Protein AF-A0A2N3B8F0-F1 (afdb_monomer_lite)

Secondary structure (DSSP, 8-state):
-PPPPS--------EEEEETTEEEEEPPTTS-------HHHHHHHHHHHHHHHHHHTTSSSSHHHHHHHHTS-HHHHHHHHGGGGS-HHHHHHH-

pLDDT: mean 88.74, std 11.88, range [53.38, 98.62]

Sequence (95 aa):
MKPAPETITLHVPFRVAKRGGRKEVQLPDGAPVQRRADNTLVKALGRAFRWKRMLESGEFNTINELAEHEGIAPSYMTRVLRLTLLAPDIVEAIL

Structure (mmCIF, N/CA/C/O backbone):
data_AF-A0A2N3B8F0-F1
#
_entry.id   AF-A0A2N3B8F0-F1
#
loop_
_atom_site.group_PDB
_atom_site.id
_atom_site.type_symbol
_atom_site.label_atom_id
_atom_site.label_alt_id
_atom_site.label_comp_id
_atom_site.label_asym_id
_atom_site.label_entity_id
_atom_site.label_seq_id
_atom_site.pdbx_PDB_ins_code
_atom_site.Cartn_x
_atom_site.Cartn_y
_atom_site.Cartn_z
_atom_site.occupancy
_atom_site.B_iso_or_equiv
_atom_site.auth_seq_id
_atom_site.auth_comp_id
_atom_site.auth_asym_id
_atom_site.auth_atom_id
_atom_site.pdbx_PDB_model_num
ATOM 1 N N . MET A 1 1 ? 42.808 -28.146 -40.302 1.00 53.38 1 MET A N 1
ATOM 2 C CA . MET A 1 1 ? 41.774 -27.444 -39.510 1.00 53.38 1 MET A CA 1
ATOM 3 C C . MET A 1 1 ? 42.504 -26.606 -38.469 1.00 53.38 1 MET A C 1
ATOM 5 O O . MET A 1 1 ? 43.247 -27.191 -37.694 1.00 53.38 1 MET A O 1
ATOM 9 N N . LYS A 1 2 ? 42.430 -25.267 -38.512 1.00 56.66 2 LYS A N 1
ATOM 10 C CA . LYS A 1 2 ? 43.047 -24.432 -37.463 1.00 56.66 2 LYS A CA 1
ATOM 11 C C . LYS A 1 2 ? 42.214 -24.576 -36.178 1.00 56.66 2 LYS A C 1
ATOM 13 O O . LYS A 1 2 ? 40.989 -24.528 -36.298 1.00 56.66 2 LYS A O 1
ATOM 18 N N . PRO A 1 3 ? 42.831 -24.785 -35.001 1.00 71.69 3 PRO A N 1
ATOM 19 C CA . PRO A 1 3 ? 42.087 -24.863 -33.750 1.00 71.69 3 PRO A CA 1
ATOM 20 C C . PRO A 1 3 ? 41.374 -23.531 -33.499 1.00 71.69 3 PRO A C 1
ATOM 22 O O . PRO A 1 3 ? 41.905 -22.465 -33.824 1.00 71.69 3 PRO A O 1
ATOM 25 N N . ALA A 1 4 ? 40.151 -23.601 -32.971 1.00 75.19 4 ALA A N 1
ATOM 26 C CA . ALA A 1 4 ? 39.438 -22.410 -32.533 1.00 75.19 4 ALA A CA 1
ATOM 27 C C . ALA A 1 4 ? 40.272 -21.700 -31.449 1.00 75.19 4 ALA A C 1
ATOM 29 O O . ALA A 1 4 ? 40.921 -22.381 -30.652 1.00 75.19 4 ALA A O 1
ATOM 30 N N . PRO A 1 5 ? 40.305 -20.358 -31.431 1.00 78.69 5 PRO A N 1
ATOM 31 C CA . PRO A 1 5 ? 41.083 -19.626 -30.440 1.00 78.69 5 PRO A CA 1
ATOM 32 C C . PRO A 1 5 ? 40.615 -19.979 -29.022 1.00 78.69 5 PRO A C 1
ATOM 34 O O . PRO A 1 5 ? 39.416 -20.032 -28.758 1.00 78.69 5 PRO A O 1
ATOM 37 N N . GLU A 1 6 ? 41.566 -20.177 -28.105 1.00 86.75 6 GLU A N 1
ATOM 38 C CA . GLU A 1 6 ? 41.300 -20.461 -26.683 1.00 86.75 6 GLU A CA 1
ATOM 39 C C . GLU A 1 6 ? 40.615 -19.292 -25.955 1.00 86.75 6 GLU A C 1
ATOM 41 O O . GLU A 1 6 ? 40.109 -19.454 -24.847 1.00 86.75 6 GLU A O 1
ATOM 46 N N . THR A 1 7 ? 40.591 -18.093 -26.544 1.00 88.50 7 THR A N 1
ATOM 47 C CA . THR A 1 7 ? 39.983 -16.904 -25.937 1.00 88.50 7 THR A CA 1
ATOM 48 C C . THR A 1 7 ? 39.245 -16.068 -26.975 1.00 88.50 7 THR A C 1
ATOM 50 O O . THR A 1 7 ? 39.772 -15.767 -28.045 1.00 88.50 7 THR A O 1
ATOM 53 N N . ILE A 1 8 ? 38.023 -15.661 -26.626 1.00 87.94 8 ILE A N 1
ATOM 54 C CA . ILE A 1 8 ? 37.193 -14.738 -27.401 1.00 87.94 8 ILE A CA 1
ATOM 55 C C . ILE A 1 8 ? 37.069 -13.436 -26.605 1.00 87.94 8 ILE A C 1
ATOM 57 O O . ILE A 1 8 ? 36.538 -13.434 -25.496 1.00 87.94 8 ILE A O 1
ATOM 61 N N . THR A 1 9 ? 37.532 -12.325 -27.180 1.00 89.12 9 THR A N 1
ATOM 62 C CA . THR A 1 9 ? 37.388 -10.983 -26.595 1.00 89.12 9 THR A CA 1
ATOM 63 C C . THR A 1 9 ? 36.210 -10.266 -27.244 1.00 89.12 9 THR A C 1
ATOM 65 O O . THR A 1 9 ? 36.206 -10.046 -28.454 1.00 89.12 9 THR A O 1
ATOM 68 N N . LEU A 1 10 ? 35.216 -9.879 -26.442 1.00 85.56 10 LEU A N 1
ATOM 69 C CA . LEU A 1 10 ? 34.037 -9.137 -26.891 1.00 85.56 10 LEU A CA 1
ATOM 70 C C . LEU A 1 10 ? 34.123 -7.683 -26.426 1.00 85.56 10 LEU A C 1
ATOM 72 O O . LEU A 1 10 ? 34.294 -7.414 -25.239 1.00 85.56 10 LEU A O 1
ATOM 76 N N . HIS A 1 11 ? 33.962 -6.744 -27.357 1.00 82.94 11 HIS A N 1
ATOM 77 C CA . HIS A 1 11 ? 33.865 -5.321 -27.045 1.00 82.94 11 HIS A CA 1
ATOM 78 C C . HIS A 1 11 ? 32.386 -4.927 -26.988 1.00 82.94 11 HIS A C 1
ATOM 80 O O . HIS A 1 11 ? 31.713 -4.881 -28.015 1.00 82.94 11 HIS A O 1
ATOM 86 N N . VAL A 1 12 ? 31.870 -4.668 -25.785 1.00 78.75 12 VAL A N 1
ATOM 87 C CA . VAL A 1 12 ? 30.465 -4.287 -25.581 1.00 78.75 12 VAL A CA 1
ATOM 88 C C . VAL A 1 12 ? 30.408 -2.815 -25.171 1.00 78.75 12 VAL A C 1
ATOM 90 O O . VAL A 1 12 ? 30.939 -2.473 -24.113 1.00 78.75 12 VAL A O 1
ATOM 93 N N . PRO A 1 13 ? 29.789 -1.924 -25.967 1.00 78.50 13 PRO A N 1
ATOM 94 C CA . PRO A 1 13 ? 29.584 -0.546 -25.545 1.00 78.50 13 PRO A CA 1
ATOM 95 C C . PRO A 1 13 ? 28.568 -0.519 -24.398 1.00 78.50 13 PRO A C 1
ATOM 97 O O . PRO A 1 13 ? 27.464 -1.039 -24.524 1.00 78.50 13 PRO A O 1
ATOM 100 N N . PHE A 1 14 ? 28.927 0.082 -23.267 1.00 76.69 14 PHE A N 1
ATOM 101 C CA . PHE A 1 14 ? 28.011 0.279 -22.144 1.00 76.69 14 PHE A CA 1
ATOM 102 C C . PHE A 1 14 ? 28.203 1.664 -21.536 1.00 76.69 14 PHE A C 1
ATOM 104 O O . PHE A 1 14 ? 29.268 2.273 -21.658 1.00 76.69 14 PHE A O 1
ATOM 111 N N . ARG A 1 15 ? 27.173 2.164 -20.848 1.00 79.31 15 ARG A N 1
ATOM 112 C CA . ARG A 1 15 ? 27.235 3.445 -20.134 1.00 79.31 15 ARG A CA 1
ATOM 113 C C . ARG A 1 15 ? 26.997 3.224 -18.650 1.00 79.31 15 ARG A C 1
ATOM 115 O O . ARG A 1 15 ? 26.069 2.521 -18.272 1.00 79.31 15 ARG A O 1
ATOM 122 N N . VAL A 1 16 ? 27.808 3.838 -17.791 1.00 78.12 16 VAL A N 1
ATOM 123 C CA . VAL A 1 16 ? 27.549 3.843 -16.343 1.00 78.12 16 VAL A CA 1
ATOM 124 C C . VAL A 1 16 ? 26.737 5.084 -15.994 1.00 78.12 16 VAL A C 1
ATOM 126 O O . VAL A 1 16 ? 27.221 6.205 -16.131 1.00 78.12 16 VAL A O 1
ATOM 129 N N . ALA A 1 17 ? 25.514 4.884 -15.520 1.00 79.00 17 ALA A N 1
ATOM 130 C CA . ALA A 1 17 ? 24.665 5.928 -14.967 1.00 79.00 17 ALA A CA 1
ATOM 131 C C . ALA A 1 17 ? 24.637 5.858 -13.434 1.00 79.00 17 ALA A C 1
ATOM 133 O O . ALA A 1 17 ? 24.995 4.845 -12.828 1.00 79.00 17 ALA A O 1
ATOM 134 N N . LYS A 1 18 ? 24.214 6.949 -12.788 1.00 75.25 18 LYS A N 1
ATOM 135 C CA . LYS A 1 18 ? 23.974 6.990 -11.341 1.00 75.25 18 LYS A CA 1
ATOM 136 C C . LYS A 1 18 ? 22.510 7.315 -11.061 1.00 75.25 18 LYS A C 1
ATOM 138 O O . LYS A 1 18 ? 22.028 8.354 -11.498 1.00 75.25 18 LYS A O 1
ATOM 143 N N . ARG A 1 19 ? 21.836 6.479 -10.265 1.00 71.75 19 ARG A N 1
ATOM 144 C CA . ARG A 1 19 ? 20.497 6.751 -9.714 1.00 71.75 19 ARG A CA 1
ATOM 145 C C . ARG A 1 19 ? 20.565 6.679 -8.191 1.00 71.75 19 ARG A C 1
ATOM 147 O O . ARG A 1 19 ? 20.803 5.611 -7.636 1.00 71.75 19 ARG A O 1
ATOM 154 N N . GLY A 1 20 ? 20.420 7.822 -7.516 1.00 70.38 20 GLY A N 1
ATOM 155 C CA . GLY A 1 20 ? 20.436 7.896 -6.045 1.00 70.38 20 GLY A CA 1
ATOM 156 C C . GLY A 1 20 ? 21.699 7.308 -5.396 1.00 70.38 20 GLY A C 1
ATOM 157 O O . GLY A 1 20 ? 21.604 6.591 -4.410 1.00 70.38 20 GLY A O 1
ATOM 158 N N . GLY A 1 21 ? 22.876 7.526 -5.993 1.00 78.69 21 GLY A N 1
ATOM 159 C CA . GLY A 1 21 ? 24.154 6.983 -5.505 1.00 78.69 21 GLY A CA 1
ATOM 160 C C . GLY A 1 21 ? 24.495 5.568 -5.994 1.00 78.69 21 GLY A C 1
ATOM 161 O O . GLY A 1 21 ? 25.665 5.186 -5.973 1.00 78.69 21 GLY A O 1
ATOM 162 N N . ARG A 1 22 ? 23.526 4.812 -6.527 1.00 74.50 22 ARG A N 1
ATOM 163 C CA . ARG A 1 22 ? 23.767 3.492 -7.126 1.00 74.50 22 ARG A CA 1
ATOM 164 C C . ARG A 1 22 ? 24.348 3.642 -8.532 1.00 74.50 22 ARG A C 1
ATOM 166 O O . ARG A 1 22 ? 23.771 4.351 -9.356 1.00 74.50 22 ARG A O 1
ATOM 173 N N . LYS A 1 23 ? 25.472 2.969 -8.809 1.00 82.50 23 LYS A N 1
ATOM 174 C CA . LYS A 1 23 ? 26.020 2.822 -10.168 1.00 82.50 23 LYS A CA 1
ATOM 175 C C . LYS A 1 23 ? 25.197 1.778 -10.921 1.00 82.50 23 LYS A C 1
ATOM 177 O O . LYS A 1 23 ? 25.011 0.669 -10.425 1.00 82.50 23 LYS A O 1
ATOM 182 N N . GLU A 1 24 ? 24.715 2.136 -12.097 1.00 79.94 24 GLU A N 1
ATOM 183 C CA . GLU A 1 24 ? 23.888 1.288 -12.949 1.00 79.94 24 GLU A CA 1
ATOM 184 C C . GLU A 1 24 ? 24.511 1.210 -14.342 1.00 79.94 24 GLU A C 1
ATOM 186 O O . GLU A 1 24 ? 24.911 2.228 -14.902 1.00 79.94 24 GLU A O 1
ATOM 191 N N . VAL A 1 25 ? 24.622 -0.000 -14.891 1.00 81.56 25 VAL A N 1
ATOM 192 C CA . VAL A 1 25 ? 25.060 -0.213 -16.274 1.00 81.56 25 VAL A CA 1
ATOM 193 C C . VAL A 1 25 ? 23.834 -0.101 -17.174 1.00 81.56 25 VAL A C 1
ATOM 195 O O . VAL A 1 25 ? 22.897 -0.886 -17.043 1.00 81.56 25 VAL A O 1
ATOM 198 N N . GLN A 1 26 ? 23.835 0.888 -18.061 1.00 76.88 26 GLN A N 1
ATOM 199 C CA . GLN A 1 26 ? 22.850 1.035 -19.124 1.00 76.88 26 GLN A CA 1
ATOM 200 C C . GLN A 1 26 ? 23.289 0.209 -20.331 1.00 76.88 26 GLN A C 1
ATOM 202 O O . GLN A 1 26 ? 24.450 0.271 -20.752 1.00 76.88 26 GLN A O 1
ATOM 207 N N . LEU A 1 27 ? 22.345 -0.571 -20.854 1.00 71.69 27 LEU A N 1
ATOM 208 C CA . LEU A 1 27 ? 22.528 -1.368 -22.059 1.00 71.69 27 LEU A CA 1
ATOM 209 C C . LEU A 1 27 ? 22.541 -0.463 -23.312 1.00 71.69 27 LEU A C 1
ATOM 211 O O . LEU A 1 27 ? 22.045 0.663 -23.240 1.00 71.69 27 LEU A O 1
ATOM 215 N N . PRO A 1 28 ? 23.097 -0.940 -24.444 1.00 76.88 28 PRO A N 1
ATOM 216 C CA . PRO A 1 28 ? 23.041 -0.230 -25.721 1.00 76.88 28 PRO A CA 1
ATOM 217 C C . PRO A 1 28 ? 21.604 0.034 -26.191 1.00 76.88 28 PRO A C 1
ATOM 219 O O . PRO A 1 28 ? 20.680 -0.706 -25.838 1.00 76.88 28 PRO A O 1
ATOM 222 N N . ASP A 1 29 ? 21.433 1.043 -27.046 1.00 70.44 29 ASP A N 1
ATOM 223 C CA . ASP A 1 29 ? 20.147 1.353 -27.678 1.00 70.44 29 ASP A CA 1
ATOM 224 C C . ASP A 1 29 ? 19.596 0.130 -28.435 1.00 70.44 29 ASP A C 1
ATOM 226 O O . ASP A 1 29 ? 20.311 -0.533 -29.187 1.00 70.44 29 ASP A O 1
ATOM 230 N N . GLY A 1 30 ? 18.317 -0.194 -28.213 1.00 71.12 30 GLY A N 1
ATOM 231 C CA . GLY A 1 30 ? 17.649 -1.358 -28.811 1.00 71.12 30 GLY A CA 1
ATOM 232 C C . GLY A 1 30 ? 17.779 -2.665 -28.020 1.00 71.12 30 GLY A C 1
ATOM 233 O O . GLY A 1 30 ? 17.129 -3.650 -28.372 1.00 71.12 30 GLY A O 1
ATOM 234 N N . ALA A 1 31 ? 18.550 -2.691 -26.927 1.00 69.75 31 ALA A N 1
ATOM 235 C CA . ALA A 1 31 ? 18.504 -3.815 -25.999 1.00 69.75 31 ALA A CA 1
ATOM 236 C C . ALA A 1 31 ? 17.110 -3.918 -25.347 1.00 69.75 31 ALA A C 1
ATOM 238 O O . ALA A 1 31 ? 16.511 -2.887 -25.019 1.00 69.75 31 ALA A O 1
ATOM 239 N N . PRO A 1 32 ? 16.581 -5.136 -25.122 1.00 68.25 32 PRO A N 1
ATOM 240 C CA . PRO A 1 32 ? 15.289 -5.299 -24.475 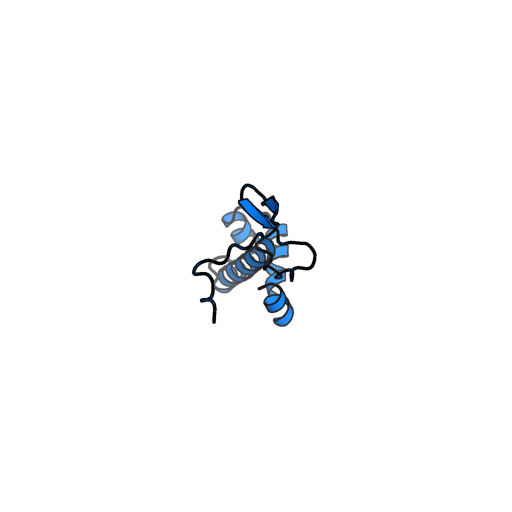1.00 68.25 32 PRO A CA 1
ATOM 241 C C . PRO A 1 32 ? 15.340 -4.656 -23.088 1.00 68.25 32 PRO A C 1
ATOM 243 O O . PRO A 1 32 ? 16.103 -5.072 -22.212 1.00 68.25 32 PRO A O 1
ATOM 246 N N . VAL A 1 33 ? 14.521 -3.622 -22.889 1.00 66.06 33 VAL A N 1
ATOM 247 C CA . VAL A 1 33 ? 14.320 -3.026 -21.571 1.00 66.06 33 VAL A CA 1
ATOM 248 C C . VAL A 1 33 ? 13.625 -4.082 -20.726 1.00 66.06 33 VAL A C 1
ATOM 250 O O . VAL A 1 33 ? 12.421 -4.300 -20.849 1.00 66.06 33 VAL A O 1
ATOM 253 N N . GLN A 1 34 ? 14.381 -4.759 -19.863 1.00 63.62 34 GLN A N 1
ATOM 254 C CA . GLN A 1 34 ? 13.775 -5.507 -18.772 1.00 63.62 34 GLN A CA 1
ATOM 255 C C . GLN A 1 34 ? 12.951 -4.506 -17.966 1.00 63.62 34 GLN A C 1
ATOM 257 O O . GLN A 1 34 ? 13.510 -3.581 -17.370 1.00 63.62 34 GLN A O 1
ATOM 262 N N . ARG A 1 35 ? 11.622 -4.664 -17.982 1.00 63.41 35 ARG A N 1
ATOM 263 C CA . ARG A 1 35 ? 10.720 -3.948 -17.079 1.00 63.41 35 ARG A CA 1
ATOM 264 C C . ARG A 1 35 ? 11.108 -4.352 -15.664 1.00 63.41 35 ARG A C 1
ATOM 266 O O . ARG A 1 35 ? 10.699 -5.392 -15.168 1.00 63.41 35 ARG A O 1
ATOM 273 N N . ARG A 1 36 ? 11.995 -3.577 -15.048 1.00 72.00 36 ARG A N 1
ATOM 274 C CA . ARG A 1 36 ? 12.324 -3.739 -13.637 1.00 72.00 36 ARG A CA 1
ATOM 275 C C . ARG A 1 36 ? 11.130 -3.222 -12.855 1.00 72.00 36 ARG A C 1
ATOM 277 O O . ARG A 1 36 ? 10.711 -2.090 -13.099 1.00 72.00 36 ARG A O 1
ATOM 284 N N . ALA A 1 37 ? 10.621 -4.036 -11.934 1.00 80.31 37 ALA A N 1
ATOM 285 C CA . ALA A 1 37 ? 9.586 -3.617 -11.004 1.00 80.31 37 ALA A CA 1
ATOM 286 C C . ALA A 1 37 ? 9.982 -2.279 -10.359 1.00 80.31 37 ALA A C 1
ATOM 288 O O . ALA A 1 37 ? 11.131 -2.084 -9.932 1.00 80.31 37 ALA A O 1
ATOM 289 N N . ASP A 1 38 ? 9.050 -1.326 -10.319 1.00 88.94 38 ASP A N 1
ATOM 290 C CA . ASP A 1 38 ? 9.305 -0.063 -9.639 1.00 88.94 38 ASP A CA 1
ATOM 291 C C . ASP A 1 38 ? 9.325 -0.333 -8.135 1.00 88.94 38 ASP A C 1
ATOM 293 O O . ASP A 1 38 ? 8.288 -0.482 -7.491 1.00 88.94 38 ASP A O 1
ATOM 297 N N . ASN A 1 39 ? 10.527 -0.374 -7.559 1.00 90.44 39 ASN A N 1
ATOM 298 C CA . ASN A 1 39 ? 10.735 -0.607 -6.130 1.00 90.44 39 ASN A CA 1
ATOM 299 C C . ASN A 1 39 ? 9.898 0.319 -5.230 1.00 90.44 39 ASN A C 1
ATOM 301 O O . ASN A 1 39 ? 9.624 -0.032 -4.084 1.00 90.44 39 ASN A O 1
ATOM 305 N N . THR A 1 40 ? 9.523 1.505 -5.708 1.00 94.00 40 THR A N 1
ATOM 306 C CA . THR A 1 40 ? 8.651 2.435 -4.984 1.00 94.00 40 THR A CA 1
ATOM 307 C C . THR A 1 40 ? 7.231 1.889 -4.908 1.00 94.00 40 THR A C 1
ATOM 309 O O . THR A 1 40 ? 6.651 1.863 -3.822 1.00 94.00 40 THR A O 1
ATOM 312 N N . LEU A 1 41 ? 6.696 1.405 -6.033 1.00 95.50 41 LEU A N 1
ATOM 313 C CA . LEU A 1 41 ? 5.370 0.792 -6.105 1.00 95.50 41 LEU A CA 1
ATOM 314 C C . LEU A 1 41 ? 5.325 -0.526 -5.330 1.00 95.50 41 LEU A C 1
ATOM 316 O O 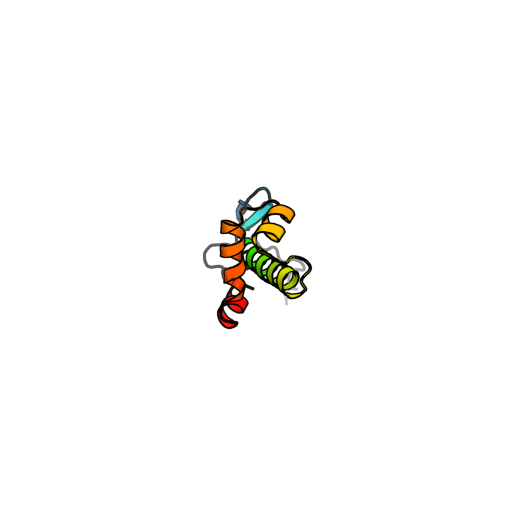. LEU A 1 41 ? 4.421 -0.716 -4.520 1.00 95.50 41 LEU A O 1
ATOM 320 N N . VAL A 1 42 ? 6.345 -1.376 -5.478 1.00 96.44 42 VAL A N 1
ATOM 321 C CA . VAL A 1 42 ? 6.453 -2.638 -4.727 1.00 96.44 42 VAL A CA 1
ATOM 322 C C . VAL A 1 42 ? 6.444 -2.377 -3.216 1.00 96.44 42 VAL A C 1
ATOM 324 O O . VAL A 1 42 ? 5.699 -3.011 -2.468 1.00 96.44 42 VAL A O 1
ATOM 327 N N . LYS A 1 43 ? 7.215 -1.390 -2.741 1.00 97.50 43 LYS A N 1
ATOM 328 C CA . LYS A 1 43 ? 7.221 -1.010 -1.318 1.00 97.50 43 LYS A CA 1
ATOM 329 C C . LYS A 1 43 ? 5.889 -0.417 -0.864 1.00 97.50 43 LYS A C 1
ATOM 331 O O . LYS A 1 43 ? 5.479 -0.672 0.266 1.00 97.50 43 LYS A O 1
ATOM 336 N N . ALA A 1 44 ? 5.226 0.377 -1.705 1.00 98.06 44 ALA A N 1
ATOM 337 C CA . ALA A 1 44 ? 3.920 0.946 -1.386 1.00 98.06 44 ALA A CA 1
ATOM 338 C C . ALA A 1 44 ? 2.851 -0.148 -1.239 1.00 98.06 44 ALA A C 1
ATOM 340 O O . ALA A 1 44 ? 2.110 -0.123 -0.258 1.00 98.06 44 ALA A O 1
ATOM 341 N N . LEU A 1 45 ? 2.834 -1.144 -2.135 1.00 98.31 45 LEU A N 1
ATOM 342 C CA . LEU A 1 45 ? 1.975 -2.326 -2.015 1.00 98.31 45 LEU A CA 1
ATOM 343 C C . LEU A 1 45 ? 2.265 -3.095 -0.726 1.00 98.31 45 LEU A C 1
ATOM 345 O O .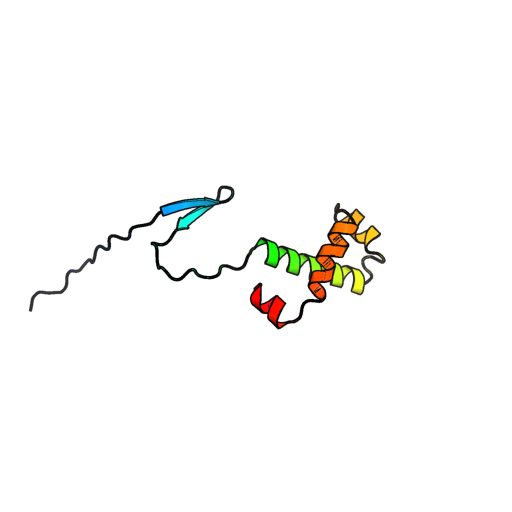 LEU A 1 45 ? 1.352 -3.350 0.058 1.00 98.31 45 LEU A O 1
ATOM 349 N N . GLY A 1 46 ? 3.540 -3.394 -0.459 1.00 98.31 46 GLY A N 1
ATOM 350 C CA . GLY A 1 46 ? 3.942 -4.088 0.765 1.00 98.31 46 GLY A CA 1
ATOM 351 C C . GLY A 1 46 ? 3.482 -3.365 2.036 1.00 98.31 46 GLY A C 1
ATOM 352 O O . GLY A 1 46 ? 2.962 -3.997 2.955 1.00 98.31 46 GLY A O 1
ATOM 353 N N . ARG A 1 47 ? 3.599 -2.029 2.077 1.00 98.31 47 ARG A N 1
ATOM 354 C CA . ARG A 1 47 ? 3.082 -1.208 3.186 1.00 98.31 47 ARG A CA 1
ATOM 355 C C . ARG A 1 47 ? 1.563 -1.277 3.298 1.00 98.31 47 ARG A C 1
ATOM 357 O O . ARG A 1 47 ? 1.063 -1.486 4.396 1.00 98.31 47 ARG A O 1
ATOM 364 N N . ALA A 1 48 ? 0.846 -1.143 2.184 1.00 98.50 48 ALA A N 1
ATOM 365 C CA . ALA A 1 48 ? -0.613 -1.173 2.161 1.00 98.50 48 ALA A CA 1
ATOM 366 C C . ALA A 1 48 ? -1.164 -2.476 2.763 1.00 98.50 48 ALA A C 1
ATOM 368 O O . ALA A 1 48 ? -1.997 -2.431 3.667 1.00 98.50 48 ALA A O 1
ATOM 369 N N . PHE A 1 49 ? -0.647 -3.630 2.327 1.00 98.50 49 PHE A N 1
ATOM 370 C CA . PHE A 1 49 ? -1.071 -4.931 2.853 1.00 98.50 49 PHE A CA 1
ATOM 371 C C . PHE A 1 49 ? -0.620 -5.168 4.300 1.00 98.50 49 PHE A C 1
ATOM 373 O O . PHE A 1 49 ? -1.383 -5.731 5.084 1.00 98.50 49 PHE A O 1
ATOM 380 N N . ARG A 1 50 ? 0.576 -4.699 4.692 1.00 98.38 50 ARG A N 1
ATOM 381 C CA . ARG A 1 50 ? 1.029 -4.756 6.094 1.00 98.38 50 ARG A CA 1
ATOM 382 C C . ARG A 1 50 ? 0.087 -3.976 7.011 1.00 98.38 50 ARG A C 1
ATOM 384 O O . ARG A 1 50 ? -0.375 -4.534 8.000 1.00 98.38 50 ARG A O 1
ATOM 391 N N . TRP A 1 51 ? -0.211 -2.722 6.678 1.00 98.62 51 TRP A N 1
ATOM 392 C CA . TRP A 1 51 ? -1.086 -1.867 7.481 1.00 98.62 51 TRP A CA 1
ATOM 393 C C . TRP A 1 51 ? -2.524 -2.382 7.514 1.00 98.62 51 TRP A C 1
ATOM 395 O O . TRP A 1 51 ? -3.124 -2.408 8.582 1.00 98.62 51 TRP A O 1
ATOM 405 N N . LYS A 1 52 ? -3.053 -2.876 6.384 1.00 98.38 52 LYS A N 1
ATOM 406 C CA . LYS A 1 52 ? -4.357 -3.552 6.353 1.00 98.38 52 LYS A CA 1
ATOM 407 C C . LYS A 1 52 ? -4.403 -4.705 7.356 1.00 98.38 52 LYS A C 1
ATOM 409 O O . LYS A 1 52 ? -5.332 -4.765 8.148 1.00 98.38 52 LYS A O 1
ATOM 414 N N . ARG A 1 53 ? -3.373 -5.559 7.388 1.00 98.44 53 ARG A N 1
ATOM 415 C CA . ARG A 1 53 ? -3.303 -6.676 8.341 1.00 98.44 53 ARG A CA 1
ATOM 416 C C . ARG A 1 53 ? -3.263 -6.213 9.801 1.00 98.44 53 ARG A C 1
ATOM 418 O O . ARG A 1 53 ? -3.901 -6.850 10.622 1.00 98.44 53 ARG A O 1
ATOM 425 N N . MET A 1 54 ? -2.538 -5.136 10.112 1.00 98.25 54 MET A N 1
ATOM 426 C CA . MET A 1 54 ? -2.458 -4.570 11.472 1.00 98.25 54 MET A CA 1
ATOM 427 C C . MET A 1 54 ? -3.803 -3.992 11.945 1.00 98.25 54 MET A C 1
ATOM 429 O O . MET A 1 54 ? -4.143 -4.086 13.121 1.00 98.25 54 MET A O 1
ATOM 433 N N . LEU A 1 55 ? -4.587 -3.421 11.024 1.00 98.25 55 LEU A N 1
ATOM 434 C CA . LEU A 1 55 ? -5.953 -2.969 11.305 1.00 98.25 55 LEU A CA 1
ATOM 435 C C . LEU A 1 55 ? -6.915 -4.159 11.454 1.00 98.25 55 LEU A C 1
ATOM 437 O O . LEU A 1 55 ? -7.715 -4.198 12.380 1.00 98.25 55 LEU A O 1
ATOM 441 N N . GLU A 1 56 ? -6.826 -5.155 10.567 1.00 97.88 56 GLU A N 1
ATOM 442 C CA . GLU A 1 56 ? -7.683 -6.351 10.595 1.00 97.88 56 GLU A CA 1
ATOM 443 C C . GLU A 1 56 ? -7.414 -7.255 11.805 1.00 97.88 56 GLU A C 1
ATOM 445 O O . GLU A 1 56 ? -8.331 -7.918 12.284 1.00 97.88 56 GLU A O 1
ATOM 450 N N . SER A 1 57 ? -6.180 -7.282 12.317 1.00 98.06 57 SER A N 1
ATOM 451 C CA . SER A 1 57 ? -5.840 -8.007 13.544 1.00 98.06 57 SER A CA 1
ATOM 452 C C . SER A 1 57 ? -6.313 -7.303 14.815 1.00 98.06 57 SER A C 1
ATOM 454 O O . SER A 1 57 ? -6.234 -7.901 15.886 1.00 98.06 57 SER A O 1
ATOM 456 N N . GLY A 1 58 ? -6.766 -6.048 14.722 1.00 97.12 58 GLY A N 1
ATOM 457 C CA . GLY A 1 58 ? -7.095 -5.223 15.883 1.00 97.12 58 GLY A CA 1
ATOM 458 C C . GLY A 1 58 ? -5.874 -4.792 16.699 1.00 97.12 58 GLY A C 1
ATOM 459 O O . GLY A 1 58 ? -6.040 -4.331 17.823 1.00 97.12 58 GLY A O 1
ATOM 460 N N . GLU A 1 59 ? -4.653 -4.923 16.156 1.00 97.12 59 GLU A N 1
ATOM 461 C CA . GLU A 1 59 ? -3.444 -4.346 16.774 1.00 97.12 59 GLU A CA 1
ATOM 462 C C . GLU A 1 59 ? -3.582 -2.819 16.882 1.00 97.12 59 GLU A C 1
ATOM 464 O O . GLU A 1 59 ? -3.107 -2.218 17.839 1.00 97.12 59 GLU A O 1
ATOM 469 N N . PHE A 1 60 ? -4.299 -2.223 15.923 1.00 98.25 60 PHE A N 1
ATOM 470 C CA . PHE A 1 60 ? -4.718 -0.827 15.914 1.00 98.25 60 PHE A CA 1
ATOM 471 C C . PHE A 1 60 ? -6.202 -0.743 15.550 1.00 98.25 60 PHE A C 1
ATOM 473 O O . PHE A 1 60 ? -6.657 -1.419 14.625 1.00 98.25 60 PHE A O 1
ATOM 480 N N . ASN A 1 61 ? -6.956 0.115 16.236 1.00 96.50 61 ASN A N 1
ATOM 481 C CA . ASN A 1 61 ? -8.407 0.229 16.059 1.00 96.50 61 ASN A CA 1
ATOM 482 C C . ASN A 1 61 ? -8.793 1.209 14.949 1.00 96.50 61 ASN A C 1
ATOM 484 O O . ASN A 1 61 ? -9.884 1.122 14.384 1.00 96.50 61 ASN A O 1
ATOM 488 N N . THR A 1 62 ? -7.927 2.180 14.646 1.00 97.94 62 THR A N 1
ATOM 489 C CA . THR A 1 62 ? -8.215 3.216 13.648 1.00 97.94 62 THR A CA 1
ATOM 490 C C . THR A 1 62 ? -7.008 3.535 12.774 1.00 97.94 62 THR A C 1
ATOM 492 O O . THR A 1 62 ? -5.855 3.357 13.164 1.00 97.94 62 THR A O 1
ATOM 495 N N . ILE A 1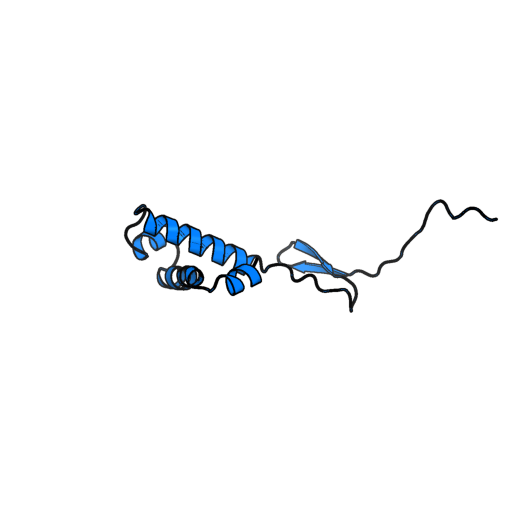 63 ? -7.277 4.088 11.588 1.00 97.62 63 ILE A N 1
ATOM 496 C CA . ILE A 1 63 ? -6.232 4.601 10.691 1.00 97.62 63 ILE A CA 1
ATOM 497 C C . ILE A 1 63 ? -5.432 5.725 11.365 1.00 97.62 63 ILE A C 1
ATOM 499 O O . ILE A 1 63 ? -4.232 5.817 11.140 1.00 97.62 63 ILE A O 1
ATOM 503 N N . ASN A 1 64 ? -6.069 6.568 12.186 1.00 98.25 64 ASN A N 1
ATOM 504 C CA . ASN A 1 64 ? -5.378 7.662 12.872 1.00 98.25 64 ASN A CA 1
ATOM 505 C C .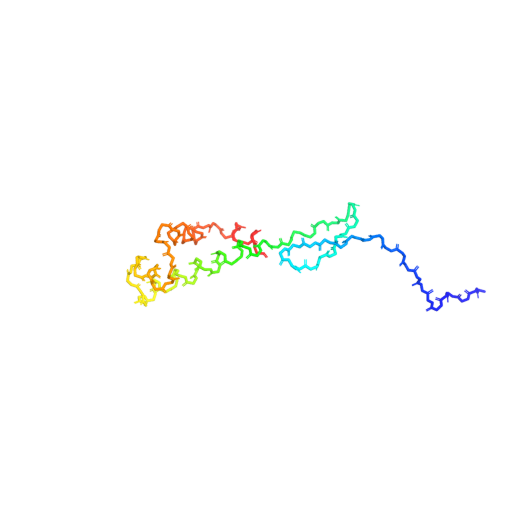 ASN A 1 64 ? -4.357 7.132 13.883 1.00 98.25 64 ASN A C 1
ATOM 507 O O . ASN A 1 64 ? -3.212 7.563 13.856 1.00 98.25 64 ASN A O 1
ATOM 511 N N . GLU A 1 65 ? -4.749 6.152 14.697 1.00 98.38 65 GLU A N 1
ATOM 512 C CA . GLU A 1 65 ? -3.871 5.506 15.679 1.00 98.38 65 GLU A CA 1
ATOM 513 C C . GLU A 1 65 ? -2.655 4.851 15.003 1.00 98.38 65 GLU A C 1
ATOM 515 O O . GLU A 1 65 ? -1.510 5.078 15.391 1.00 98.38 65 GLU A O 1
ATOM 520 N N . LEU A 1 66 ? -2.890 4.099 13.922 1.00 98.50 66 LEU A N 1
ATOM 521 C CA . LEU A 1 66 ? -1.810 3.479 13.156 1.00 98.50 66 LEU A CA 1
ATOM 522 C C . LEU A 1 66 ? -0.912 4.526 12.473 1.00 98.50 66 LEU A C 1
ATOM 524 O O . LEU A 1 66 ? 0.303 4.346 12.389 1.00 98.50 66 LEU A O 1
ATOM 528 N N . ALA A 1 67 ? -1.489 5.621 11.976 1.00 98.38 67 ALA A N 1
ATOM 529 C CA . ALA A 1 67 ? -0.749 6.707 11.338 1.00 98.38 67 ALA A CA 1
ATOM 530 C C . ALA A 1 67 ? 0.147 7.464 12.321 1.00 98.38 67 ALA A C 1
ATOM 532 O O . ALA A 1 67 ? 1.298 7.750 11.984 1.00 98.38 67 ALA A O 1
ATOM 533 N N . GLU A 1 68 ? -0.342 7.723 13.532 1.00 98.38 68 GLU A N 1
ATOM 534 C CA . GLU A 1 68 ? 0.451 8.278 14.629 1.00 98.38 68 GLU A CA 1
ATOM 535 C C . GLU A 1 68 ? 1.605 7.341 15.004 1.00 98.38 68 GLU A C 1
ATOM 537 O O . GLU A 1 68 ? 2.751 7.787 15.063 1.00 98.38 68 GLU A O 1
ATOM 542 N N . HIS A 1 69 ? 1.335 6.039 15.154 1.00 98.00 69 HIS A N 1
ATOM 543 C CA . HIS A 1 69 ? 2.359 5.034 15.453 1.00 98.00 69 HIS A CA 1
ATOM 544 C C . HIS A 1 69 ? 3.449 4.940 14.371 1.00 98.00 69 HIS A C 1
ATOM 546 O O . HIS A 1 69 ? 4.637 4.864 14.678 1.00 98.00 69 HIS A O 1
ATOM 552 N N . GLU A 1 70 ? 3.072 4.961 13.090 1.00 97.38 70 GLU A N 1
ATOM 553 C CA . GLU A 1 70 ? 4.025 4.890 11.972 1.00 97.38 70 GLU A CA 1
ATOM 554 C C . GLU A 1 70 ? 4.670 6.255 11.647 1.00 97.38 70 GLU A C 1
ATOM 556 O O . GLU A 1 70 ? 5.540 6.328 10.775 1.00 97.38 70 GLU A O 1
ATOM 561 N N . GLY A 1 71 ? 4.271 7.338 12.327 1.00 98.00 71 GLY A N 1
ATOM 562 C CA . GLY A 1 71 ? 4.814 8.683 12.126 1.00 98.00 71 GLY A CA 1
ATOM 563 C C . GLY A 1 71 ? 4.506 9.267 10.744 1.00 98.00 71 GLY A C 1
ATOM 564 O O . GLY A 1 71 ? 5.327 9.990 10.173 1.00 98.00 71 GLY A O 1
ATOM 565 N N . ILE A 1 72 ? 3.345 8.936 10.170 1.00 97.31 72 ILE A N 1
ATOM 566 C CA . ILE A 1 72 ? 2.931 9.390 8.837 1.00 97.31 72 ILE A CA 1
ATOM 567 C C . ILE A 1 72 ? 1.576 10.092 8.875 1.00 97.31 72 ILE A C 1
ATOM 569 O O . ILE A 1 72 ? 0.742 9.839 9.733 1.00 97.31 72 ILE A O 1
ATOM 573 N N . ALA A 1 73 ? 1.317 10.965 7.901 1.00 98.25 73 ALA A N 1
ATOM 574 C CA . ALA A 1 73 ? 0.030 11.649 7.823 1.00 98.25 73 ALA A CA 1
ATOM 575 C C . ALA A 1 73 ? -1.128 10.645 7.590 1.00 98.25 73 ALA A C 1
ATOM 577 O O . ALA A 1 73 ? -1.040 9.839 6.652 1.00 98.25 73 ALA A O 1
ATOM 578 N N . PRO A 1 74 ? -2.255 10.738 8.327 1.00 97.94 74 PRO A N 1
ATOM 579 C CA . PRO A 1 74 ? -3.408 9.849 8.133 1.00 97.94 74 PRO A CA 1
ATOM 580 C C . PRO A 1 74 ? -3.972 9.876 6.705 1.00 97.94 74 PRO A C 1
ATOM 582 O O . PRO A 1 74 ? -4.373 8.850 6.147 1.00 97.94 74 PRO A O 1
ATOM 585 N N . SER A 1 75 ? -3.941 11.046 6.059 1.00 98.00 75 SER A N 1
ATOM 586 C CA . SER A 1 75 ? -4.347 11.214 4.659 1.00 98.00 75 SER A CA 1
ATOM 587 C C . SER A 1 75 ? -3.446 10.439 3.691 1.00 98.00 75 SER A C 1
ATOM 589 O O . SER A 1 75 ? -3.932 9.861 2.717 1.00 98.00 75 SER A O 1
ATOM 591 N N . TYR A 1 76 ? -2.140 10.374 3.968 1.00 98.12 76 TYR A N 1
ATOM 592 C CA . TYR A 1 76 ? -1.193 9.587 3.184 1.00 98.12 76 TYR A CA 1
ATOM 593 C C . TYR A 1 76 ? -1.404 8.087 3.403 1.00 98.12 76 TYR A C 1
ATOM 595 O O . TYR A 1 76 ? -1.506 7.347 2.425 1.00 98.12 76 TYR A O 1
ATOM 603 N N . MET A 1 77 ? -1.560 7.648 4.656 1.00 98.44 77 MET A N 1
ATOM 604 C CA . MET A 1 77 ? -1.865 6.248 4.968 1.00 98.44 77 MET A CA 1
ATOM 605 C C . MET A 1 77 ? -3.137 5.781 4.256 1.00 98.44 77 MET A C 1
ATOM 607 O O . MET A 1 77 ? -3.120 4.756 3.581 1.00 98.44 77 MET A O 1
ATOM 611 N N . THR A 1 78 ? -4.206 6.579 4.310 1.00 98.19 78 THR A N 1
ATOM 612 C CA . THR A 1 78 ? -5.472 6.283 3.620 1.00 98.19 78 THR A CA 1
ATOM 613 C C . THR A 1 78 ? -5.276 6.127 2.109 1.00 98.19 78 THR A C 1
ATOM 615 O O . THR A 1 78 ? -5.840 5.221 1.496 1.00 98.19 78 THR A O 1
ATOM 618 N N . ARG A 1 79 ? -4.448 6.976 1.482 1.00 98.31 79 ARG A N 1
ATOM 619 C CA . ARG A 1 79 ? -4.127 6.862 0.048 1.00 98.31 79 ARG A CA 1
ATOM 620 C C . ARG A 1 79 ? -3.381 5.573 -0.282 1.00 98.31 79 ARG A C 1
ATOM 622 O O . ARG A 1 79 ? -3.674 4.970 -1.306 1.00 98.31 79 ARG A O 1
ATOM 629 N N . VAL A 1 80 ? -2.438 5.159 0.560 1.00 98.31 80 VAL A N 1
ATOM 630 C CA . VAL A 1 80 ? -1.679 3.916 0.365 1.00 98.31 80 VAL A CA 1
ATOM 631 C C . VAL A 1 80 ? -2.557 2.690 0.620 1.00 98.31 80 VAL A C 1
ATOM 633 O O . VAL A 1 80 ? -2.507 1.749 -0.161 1.00 98.31 80 VAL A O 1
ATOM 636 N N . LEU A 1 81 ? -3.420 2.710 1.640 1.00 98.38 81 LEU A N 1
ATOM 637 C CA . LEU A 1 81 ? -4.349 1.612 1.935 1.00 98.38 81 LEU A CA 1
ATOM 638 C C . LEU A 1 81 ? -5.284 1.295 0.759 1.00 98.38 81 LEU A C 1
ATOM 640 O O . LEU A 1 81 ? -5.612 0.130 0.545 1.00 98.38 81 LEU A O 1
ATOM 644 N N . ARG A 1 82 ? -5.647 2.287 -0.068 1.00 98.25 82 ARG A N 1
ATOM 645 C CA . ARG A 1 82 ? -6.435 2.062 -1.297 1.00 98.25 82 ARG A CA 1
ATOM 646 C C . ARG A 1 82 ? -5.749 1.139 -2.306 1.00 98.25 82 ARG A C 1
ATOM 648 O O . ARG A 1 82 ? -6.443 0.548 -3.123 1.00 98.25 82 ARG A O 1
ATOM 655 N N . LEU A 1 83 ? -4.427 0.967 -2.244 1.00 98.38 83 LEU A N 1
ATOM 656 C CA . LEU A 1 83 ? -3.720 0.015 -3.107 1.00 98.38 83 LEU A CA 1
ATOM 657 C C . LEU A 1 83 ? -4.124 -1.442 -2.836 1.00 98.38 83 LEU A C 1
ATOM 659 O O . LEU A 1 83 ? -3.983 -2.280 -3.717 1.00 98.38 83 LEU A O 1
ATOM 663 N N . THR A 1 84 ? -4.673 -1.742 -1.654 1.00 98.12 84 THR A N 1
ATOM 664 C CA . THR A 1 84 ? -5.225 -3.074 -1.343 1.00 98.12 84 THR A CA 1
ATOM 665 C C . THR A 1 84 ? -6.524 -3.385 -2.091 1.00 98.12 84 THR A C 1
ATOM 667 O O . THR A 1 84 ? -6.973 -4.525 -2.068 1.00 98.12 84 THR A O 1
ATOM 670 N N . LEU A 1 85 ? -7.118 -2.385 -2.753 1.00 97.94 85 LEU A N 1
ATOM 671 C CA . LEU A 1 85 ? -8.349 -2.505 -3.538 1.00 97.94 85 LEU A CA 1
ATOM 672 C C . LEU A 1 85 ? -8.078 -2.702 -5.037 1.00 97.94 85 LEU A C 1
ATOM 674 O O . LEU A 1 85 ? -9.017 -2.732 -5.829 1.00 97.94 85 LEU A O 1
ATOM 678 N N . LEU A 1 86 ? -6.806 -2.771 -5.443 1.00 98.25 86 LEU A N 1
ATOM 679 C CA . LEU A 1 86 ? -6.444 -3.048 -6.828 1.00 98.25 86 LEU A CA 1
ATOM 680 C C . LEU A 1 86 ? -6.842 -4.475 -7.208 1.00 98.25 86 LEU A C 1
ATOM 682 O O . LEU A 1 86 ? -6.772 -5.395 -6.392 1.00 98.25 86 LEU A O 1
ATOM 686 N N . ALA A 1 87 ? -7.230 -4.650 -8.471 1.00 98.25 87 ALA A N 1
ATOM 687 C CA . ALA A 1 87 ? -7.474 -5.970 -9.026 1.00 98.25 87 ALA A CA 1
ATOM 688 C C . ALA A 1 87 ? -6.168 -6.800 -9.052 1.00 98.25 87 ALA A C 1
ATOM 690 O O . ALA A 1 87 ? -5.082 -6.217 -9.173 1.00 98.25 87 ALA A O 1
ATOM 691 N N . PRO A 1 88 ? -6.245 -8.140 -8.923 1.00 97.50 88 PRO A N 1
ATOM 692 C CA . PRO A 1 88 ? -5.060 -8.996 -8.839 1.00 97.50 88 PRO A CA 1
ATOM 693 C C . PRO A 1 88 ? -4.097 -8.849 -10.021 1.00 97.50 88 PRO A C 1
ATOM 695 O O . PRO A 1 88 ? -2.892 -8.783 -9.813 1.00 97.50 88 PRO A O 1
ATOM 698 N N . ASP A 1 89 ? -4.617 -8.700 -11.238 1.00 97.69 89 ASP A N 1
ATOM 699 C CA . ASP A 1 89 ? -3.833 -8.493 -12.460 1.00 97.69 89 ASP A CA 1
ATOM 700 C C . ASP A 1 89 ? -3.017 -7.189 -12.427 1.00 97.69 89 ASP A C 1
ATOM 702 O O . ASP A 1 89 ? -1.881 -7.146 -12.898 1.00 97.69 89 ASP A O 1
ATOM 706 N N . ILE A 1 90 ? -3.548 -6.128 -11.810 1.00 96.75 90 ILE A N 1
ATOM 707 C CA . ILE A 1 90 ? -2.818 -4.868 -11.607 1.00 96.75 90 ILE A CA 1
ATOM 708 C C . ILE A 1 90 ? -1.715 -5.047 -10.560 1.00 96.75 90 ILE A C 1
ATOM 710 O O . ILE A 1 90 ? -0.619 -4.512 -10.726 1.00 96.75 90 ILE A O 1
ATOM 714 N N . VAL A 1 91 ? -1.985 -5.786 -9.479 1.00 96.38 91 VAL A N 1
ATOM 715 C CA . VAL A 1 91 ? -0.972 -6.091 -8.45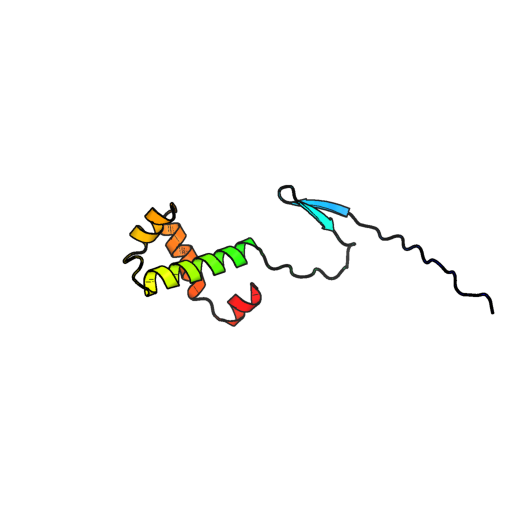6 1.00 96.38 91 VAL A CA 1
ATOM 716 C C . VAL A 1 91 ? 0.160 -6.918 -9.066 1.00 96.38 91 VAL A C 1
ATOM 718 O O . VAL A 1 91 ? 1.323 -6.577 -8.869 1.00 96.38 91 VAL A O 1
ATOM 721 N N . GLU A 1 92 ? -0.166 -7.941 -9.856 1.00 94.56 92 GLU A N 1
ATOM 722 C CA . GLU A 1 92 ? 0.801 -8.766 -10.586 1.00 94.56 92 GLU A CA 1
ATOM 723 C C . GLU A 1 92 ? 1.601 -7.953 -11.606 1.00 94.56 92 GLU A C 1
ATOM 725 O O . GLU A 1 92 ? 2.803 -8.142 -11.715 1.00 94.56 92 GLU A O 1
ATOM 730 N N . ALA A 1 93 ? 0.985 -6.992 -12.301 1.00 93.31 93 ALA A N 1
ATOM 731 C CA . ALA A 1 93 ? 1.696 -6.122 -13.238 1.00 93.31 93 ALA A CA 1
ATOM 732 C C . ALA A 1 93 ? 2.703 -5.164 -12.566 1.00 93.31 93 ALA A C 1
ATOM 734 O O . ALA A 1 93 ? 3.560 -4.596 -13.252 1.00 93.31 93 ALA A O 1
ATOM 735 N N . ILE A 1 94 ? 2.588 -4.940 -11.251 1.00 92.88 94 ILE A N 1
ATOM 736 C CA . ILE A 1 94 ? 3.525 -4.122 -10.465 1.00 92.88 94 ILE A CA 1
ATOM 737 C C . ILE A 1 94 ? 4.715 -4.955 -9.949 1.00 92.88 94 ILE A C 1
ATOM 739 O O . ILE A 1 94 ? 5.788 -4.381 -9.722 1.00 92.88 94 ILE A O 1
ATOM 743 N N . LEU A 1 95 ? 4.522 -6.263 -9.738 1.00 90.56 95 LEU A N 1
ATOM 744 C CA . LEU A 1 95 ? 5.513 -7.203 -9.194 1.00 90.56 95 LEU A CA 1
ATOM 745 C C . LEU A 1 95 ? 6.408 -7.796 -10.293 1.00 90.56 95 LEU A C 1
ATOM 747 O O . LEU A 1 95 ? 7.618 -7.950 -10.002 1.00 90.56 95 LEU A O 1
#

Foldseek 3Di:
DDDDDPDDDDDADWDWDDDPNDTDIDHDPPPPPPPDQPPVVVVLQVLLVVVVVCCVVPVDVDLVRVCVVVVHDSVVNVVSVCSVVDDPVVVVVND

Radius of gyration: 22.76 Å; chains: 1; bounding box: 52×39×56 Å